Protein AF-A0A9Q1CE83-F1 (afdb_monomer)

Solvent-accessible surface area (backbone atoms only — not comparable to full-atom values): 6780 Å² total; per-residue (Å²): 132,87,78,78,66,61,65,64,51,34,58,62,31,47,81,71,76,40,86,74,77,80,86,59,98,82,52,63,80,76,38,50,65,56,50,56,52,53,64,50,47,53,58,52,50,69,70,51,61,94,60,91,69,55,71,68,57,50,45,50,51,53,49,53,52,53,49,55,58,32,66,37,61,78,43,76,78,76,91,55,91,84,57,77,82,51,52,25,56,42,75,77,60,36,72,68,52,59,50,48,60,55,45,62,73,61,70,124

Nearest PDB structures (foldseek):
  6gj3-assembly1_H  TM=2.339E-01  e=7.807E+00  Escherichia coli

Organism: Holothuria leucospilota (NCBI:txid206669)

Foldseek 3Di:
DDDDPQVVVQVVCVVVVDHDDDDDPPCVPVCPVVVVVVVLVVVVCVVCPPPDDDPLVSLVSVLVSLVVQQPDAPDDADPDPPDDGGDGNCVVCDPVVNVVVSVVSVPD

Structure (mmCIF, N/CA/C/O backbone):
data_AF-A0A9Q1CE83-F1
#
_entry.id   AF-A0A9Q1CE83-F1
#
loop_
_atom_site.group_PDB
_atom_site.id
_atom_site.type_symbol
_atom_site.label_atom_id
_atom_site.label_alt_id
_atom_site.label_comp_id
_atom_site.label_asym_id
_atom_site.label_entity_id
_atom_site.label_seq_id
_atom_site.pdbx_PDB_ins_code
_atom_site.Cartn_x
_atom_site.Cartn_y
_atom_site.Cartn_z
_atom_site.occupancy
_atom_site.B_iso_or_equiv
_atom_site.auth_seq_id
_atom_site.auth_comp_id
_atom_site.auth_asym_id
_atom_site.auth_atom_id
_atom_site.pdbx_PDB_model_num
ATOM 1 N N . MET A 1 1 ? 5.919 11.474 18.845 1.00 44.72 1 MET A N 1
ATOM 2 C CA . MET A 1 1 ? 6.091 10.321 17.933 1.00 44.72 1 MET A CA 1
ATOM 3 C C . MET A 1 1 ? 6.582 9.138 18.761 1.00 44.72 1 MET A C 1
ATOM 5 O O . MET A 1 1 ? 7.618 9.276 19.403 1.00 44.72 1 MET A O 1
ATOM 9 N N . ARG A 1 2 ? 5.826 8.034 18.855 1.00 56.09 2 ARG A N 1
ATOM 10 C CA . ARG A 1 2 ? 6.313 6.818 19.537 1.00 56.09 2 ARG A CA 1
ATOM 11 C C . ARG A 1 2 ? 7.469 6.238 18.716 1.00 56.09 2 ARG A C 1
ATOM 13 O O . ARG A 1 2 ? 7.354 6.150 17.498 1.00 56.09 2 ARG A O 1
ATOM 20 N N . LYS A 1 3 ? 8.585 5.902 19.366 1.00 70.25 3 LYS A N 1
ATOM 21 C CA . LYS A 1 3 ? 9.708 5.227 18.701 1.00 70.25 3 LYS A CA 1
ATOM 22 C C . LYS A 1 3 ? 9.334 3.759 18.496 1.00 70.25 3 LYS A C 1
ATOM 24 O O . LYS A 1 3 ? 8.811 3.140 19.417 1.00 70.25 3 LYS A O 1
ATOM 29 N N . LEU A 1 4 ? 9.577 3.237 17.296 1.00 78.75 4 LEU A N 1
ATOM 30 C CA . LEU A 1 4 ? 9.410 1.814 17.004 1.00 78.75 4 LEU A CA 1
ATOM 31 C C . LEU A 1 4 ? 10.478 1.007 17.754 1.00 78.75 4 LEU A C 1
ATOM 33 O O . LEU A 1 4 ? 11.645 1.409 17.782 1.00 78.75 4 LEU A O 1
ATOM 37 N N . ASP A 1 5 ? 10.078 -0.129 18.324 1.00 88.38 5 ASP A N 1
ATOM 38 C CA . ASP A 1 5 ? 10.996 -1.112 18.904 1.00 88.38 5 ASP A CA 1
ATOM 39 C C . ASP A 1 5 ? 11.683 -1.903 17.782 1.00 88.38 5 ASP A C 1
ATOM 41 O O . ASP A 1 5 ? 11.227 -2.956 17.339 1.00 88.38 5 ASP A O 1
ATOM 45 N N . ASN A 1 6 ? 12.770 -1.336 17.264 1.00 87.50 6 ASN A N 1
ATOM 46 C CA . ASN A 1 6 ? 13.507 -1.920 16.149 1.00 87.50 6 ASN A CA 1
ATOM 47 C C . ASN A 1 6 ? 14.179 -3.251 16.508 1.00 87.50 6 ASN A C 1
ATOM 49 O O . ASN A 1 6 ? 14.356 -4.083 15.618 1.00 87.50 6 ASN A O 1
ATOM 53 N N . ASP A 1 7 ? 14.545 -3.454 17.772 1.00 88.56 7 ASP A N 1
ATOM 54 C CA . ASP A 1 7 ? 15.273 -4.644 18.209 1.00 88.56 7 ASP A CA 1
ATOM 55 C C . ASP A 1 7 ? 14.322 -5.834 18.351 1.00 88.56 7 ASP A C 1
ATOM 57 O O . ASP A 1 7 ? 14.607 -6.919 17.834 1.00 88.56 7 ASP A O 1
ATOM 61 N N . GLY A 1 8 ? 13.136 -5.611 18.927 1.00 89.44 8 GLY A N 1
ATOM 62 C CA . GLY A 1 8 ? 12.068 -6.611 18.954 1.00 89.44 8 GLY A CA 1
ATOM 63 C C . GLY A 1 8 ? 11.626 -7.031 17.548 1.00 89.44 8 GLY A C 1
ATOM 64 O O . GLY A 1 8 ? 11.506 -8.226 17.258 1.00 89.44 8 GLY A O 1
ATOM 65 N N . ILE A 1 9 ? 11.459 -6.065 16.635 1.00 88.75 9 ILE A N 1
ATOM 66 C CA . ILE A 1 9 ? 11.092 -6.334 15.234 1.00 88.75 9 ILE A CA 1
ATOM 67 C C . ILE A 1 9 ? 12.188 -7.135 14.526 1.00 88.75 9 ILE A C 1
ATOM 69 O O . ILE A 1 9 ? 11.892 -8.152 13.894 1.00 88.75 9 ILE A O 1
ATOM 73 N N . ARG A 1 10 ? 13.455 -6.719 14.657 1.00 90.31 10 ARG A N 1
ATOM 74 C CA . ARG A 1 10 ? 14.603 -7.450 14.100 1.00 90.31 10 ARG A CA 1
ATOM 75 C C . ARG A 1 10 ? 14.621 -8.891 14.563 1.00 90.31 10 ARG A C 1
ATOM 77 O O . ARG A 1 10 ? 14.798 -9.787 13.740 1.00 90.31 10 ARG A O 1
ATOM 84 N N . MET A 1 11 ? 14.407 -9.121 15.855 1.00 89.75 11 MET A N 1
ATOM 85 C CA . MET A 1 11 ? 14.457 -10.472 16.390 1.00 89.75 11 MET A CA 1
ATOM 86 C C . MET A 1 11 ? 13.299 -11.343 15.923 1.00 89.75 11 MET A C 1
ATOM 88 O O . MET A 1 11 ? 13.508 -12.500 15.563 1.00 89.75 11 MET A O 1
ATOM 92 N N . SER A 1 12 ? 12.093 -10.786 15.846 1.00 90.31 12 SER A N 1
ATOM 93 C CA . SER A 1 12 ? 10.934 -11.490 15.294 1.00 90.31 12 SER A CA 1
ATOM 94 C C . SER A 1 12 ? 11.140 -11.886 13.825 1.00 90.31 12 SER A C 1
ATOM 96 O O . SER A 1 12 ? 10.852 -13.019 13.435 1.00 90.31 12 SER A O 1
ATOM 98 N N . LEU A 1 13 ? 11.677 -10.972 13.013 1.00 91.12 13 LEU A N 1
ATOM 99 C CA . LEU A 1 13 ? 11.838 -11.156 11.570 1.00 91.12 13 LEU A CA 1
ATOM 100 C C . LEU A 1 13 ? 13.055 -12.008 11.191 1.00 91.12 13 LEU A C 1
ATOM 102 O O . LEU A 1 13 ? 12.997 -12.725 10.191 1.00 91.12 13 LEU A O 1
ATOM 106 N N . CYS A 1 14 ? 14.102 -12.022 12.019 1.00 89.81 14 CYS A N 1
ATOM 107 C CA . CYS A 1 14 ? 15.275 -12.877 11.826 1.00 89.81 14 CYS A CA 1
ATOM 108 C C . CYS A 1 14 ? 14.890 -14.363 11.747 1.00 89.81 14 CYS A C 1
ATOM 110 O O . CYS A 1 14 ? 15.348 -15.076 10.856 1.00 89.81 14 CYS A O 1
ATOM 112 N N . HIS A 1 15 ? 13.950 -14.816 12.586 1.00 88.06 15 HIS A N 1
ATOM 113 C CA . HIS A 1 15 ? 13.430 -16.190 12.529 1.00 88.06 15 HIS A CA 1
ATOM 114 C C . HIS A 1 15 ? 12.731 -16.532 11.202 1.00 88.06 15 HIS A C 1
ATOM 116 O O . HIS A 1 15 ? 12.591 -17.705 10.867 1.00 88.06 15 HIS A O 1
ATOM 122 N N . LYS A 1 16 ? 12.298 -15.522 10.439 1.00 89.75 16 LYS A N 1
ATOM 123 C CA . LYS A 1 16 ? 11.690 -15.666 9.109 1.00 89.75 16 LYS A CA 1
ATOM 124 C C . LYS A 1 16 ? 12.696 -15.452 7.969 1.00 89.75 16 LYS A C 1
ATOM 126 O O . LYS A 1 16 ? 12.286 -15.404 6.814 1.00 89.75 16 LYS A O 1
ATOM 131 N N . GLY A 1 17 ? 13.986 -15.289 8.277 1.00 90.94 17 GLY A N 1
ATOM 132 C CA . GLY A 1 17 ? 15.024 -14.956 7.297 1.00 90.94 17 GLY A CA 1
ATOM 133 C C . GLY A 1 17 ? 14.873 -13.553 6.700 1.00 90.94 17 GLY A C 1
ATOM 134 O O . GLY A 1 17 ? 15.353 -13.304 5.598 1.00 9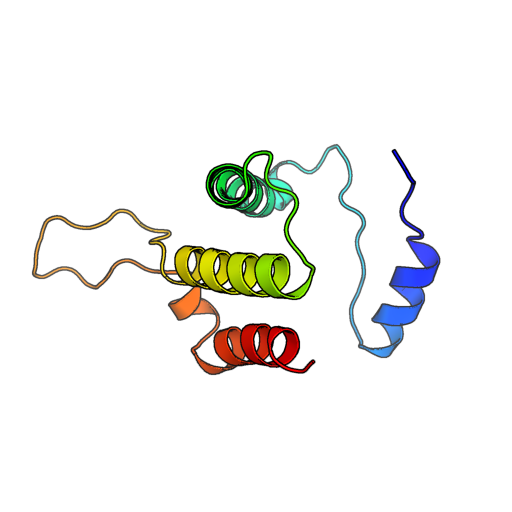0.94 17 GLY A O 1
ATOM 135 N N . VAL A 1 18 ? 14.172 -12.649 7.394 1.00 91.56 18 VAL A N 1
ATOM 136 C CA . VAL A 1 18 ? 13.920 -11.279 6.936 1.00 91.56 18 VAL A CA 1
ATOM 137 C C . VAL A 1 18 ? 14.811 -10.312 7.708 1.00 91.56 18 VAL A C 1
ATOM 139 O O . VAL A 1 18 ? 14.741 -10.220 8.934 1.00 91.56 18 VAL A O 1
ATOM 142 N N . GLU A 1 19 ? 15.618 -9.543 6.982 1.00 88.75 19 GLU A N 1
ATOM 143 C CA . GLU A 1 19 ? 16.422 -8.467 7.554 1.00 88.75 19 GLU A CA 1
ATOM 144 C C . GLU A 1 19 ? 15.607 -7.173 7.642 1.00 88.75 19 GLU A C 1
ATOM 146 O O . GLU A 1 19 ? 15.126 -6.640 6.641 1.00 88.75 19 GLU A O 1
ATOM 151 N N . TRP A 1 20 ? 15.452 -6.648 8.856 1.00 86.44 20 TRP A N 1
ATOM 152 C CA . TRP A 1 20 ? 14.782 -5.371 9.084 1.00 86.44 20 TRP A CA 1
ATOM 153 C C . TRP A 1 20 ? 15.759 -4.199 8.990 1.00 86.44 20 TRP A C 1
ATOM 155 O O . TRP A 1 20 ? 16.781 -4.167 9.684 1.00 86.44 20 TRP A O 1
ATOM 165 N N . TYR A 1 21 ? 15.391 -3.194 8.197 1.00 82.44 21 TYR A N 1
ATOM 166 C CA . TYR A 1 21 ? 16.101 -1.927 8.066 1.00 82.44 21 TYR A CA 1
ATOM 167 C C . TYR A 1 21 ? 15.153 -0.778 8.416 1.00 82.44 21 TYR A C 1
ATOM 169 O O . TYR A 1 21 ? 14.157 -0.552 7.733 1.00 82.44 21 TYR A O 1
ATOM 177 N N . SER A 1 22 ? 15.464 -0.030 9.478 1.00 75.75 22 SER A N 1
ATOM 178 C CA . SER A 1 22 ? 14.732 1.202 9.787 1.00 75.75 22 SER A CA 1
ATOM 179 C C . SER A 1 22 ? 15.013 2.238 8.704 1.00 75.75 22 SER A C 1
ATOM 181 O O . SER A 1 22 ? 16.174 2.456 8.367 1.00 75.75 22 SER A O 1
ATOM 183 N N . ASN A 1 23 ? 13.972 2.910 8.210 1.00 65.56 23 ASN A N 1
ATOM 184 C CA . ASN A 1 23 ? 14.095 3.966 7.208 1.00 65.56 23 ASN A CA 1
ATOM 185 C C . ASN A 1 23 ? 14.942 5.130 7.768 1.00 65.56 23 ASN A C 1
ATOM 187 O O . ASN A 1 23 ? 14.472 5.821 8.681 1.00 65.56 23 ASN A O 1
ATOM 191 N N . PRO A 1 24 ? 16.182 5.355 7.296 1.00 64.88 24 PRO A N 1
ATOM 192 C CA . PRO A 1 24 ? 16.982 6.474 7.763 1.00 64.88 24 PRO A CA 1
ATOM 193 C C . PRO A 1 24 ? 16.416 7.764 7.150 1.00 64.88 24 PRO A C 1
ATOM 195 O O . PRO A 1 24 ? 16.030 7.765 5.979 1.00 64.88 24 PRO A O 1
ATOM 198 N N . PRO A 1 25 ? 16.383 8.886 7.889 1.00 61.97 25 PRO A N 1
ATOM 199 C CA . PRO A 1 25 ? 15.767 10.133 7.421 1.00 61.97 25 PRO A CA 1
ATOM 200 C C . PRO A 1 25 ? 16.382 10.697 6.125 1.00 61.97 25 PRO A C 1
ATOM 202 O O . PRO A 1 25 ? 15.779 11.550 5.486 1.00 61.97 25 PRO A O 1
ATOM 205 N N . THR A 1 26 ? 17.561 10.223 5.722 1.00 58.88 26 THR A N 1
ATOM 206 C CA . THR A 1 26 ? 18.357 10.726 4.595 1.00 58.88 26 THR A CA 1
ATOM 207 C C . THR A 1 26 ? 18.247 9.913 3.300 1.00 58.88 26 THR A C 1
ATOM 209 O O . THR A 1 26 ? 18.847 10.297 2.298 1.00 58.88 26 THR A O 1
ATOM 212 N N . VAL A 1 27 ? 17.491 8.810 3.265 1.00 62.12 27 VAL A N 1
ATOM 213 C CA . VAL A 1 27 ? 17.454 7.905 2.098 1.00 62.12 27 VAL A CA 1
ATOM 214 C C . VAL A 1 27 ? 16.208 8.156 1.240 1.00 62.12 27 VAL A C 1
ATOM 216 O O . VAL A 1 27 ? 15.261 7.372 1.222 1.00 62.12 27 VAL A O 1
ATOM 219 N N . SER A 1 28 ? 16.201 9.276 0.510 1.00 57.94 28 SER A N 1
ATOM 220 C CA . SER A 1 28 ? 15.068 9.699 -0.337 1.00 57.94 28 SER A CA 1
ATOM 221 C C . SER A 1 28 ? 14.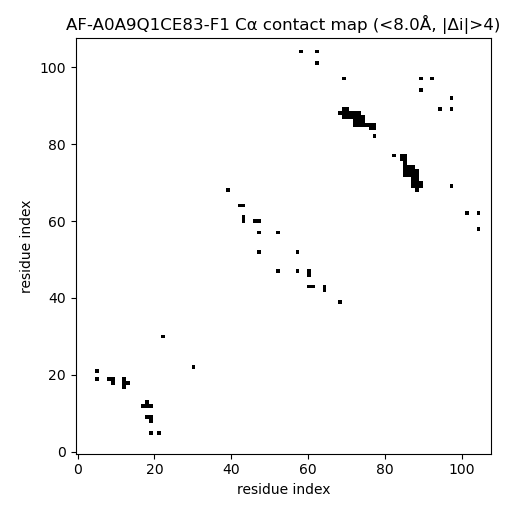741 8.724 -1.479 1.00 57.94 28 SER A C 1
ATOM 223 O O . SER A 1 28 ? 13.584 8.567 -1.856 1.00 57.94 28 SER A O 1
ATOM 225 N N . HIS A 1 29 ? 15.739 8.013 -2.010 1.00 63.19 29 HIS A N 1
ATOM 226 C CA . HIS A 1 29 ? 15.563 7.116 -3.156 1.00 63.19 29 HIS A CA 1
ATOM 227 C C . HIS A 1 29 ? 14.809 5.821 -2.810 1.00 63.19 29 HIS A C 1
ATOM 229 O O . HIS A 1 29 ? 14.000 5.366 -3.612 1.00 63.19 29 HIS A O 1
ATOM 235 N N . ILE A 1 30 ? 15.005 5.258 -1.608 1.00 59.72 30 ILE A N 1
ATOM 236 C CA . ILE A 1 30 ? 14.215 4.107 -1.118 1.00 59.72 30 ILE A CA 1
ATOM 237 C C . ILE A 1 30 ? 12.805 4.560 -0.712 1.00 59.72 30 ILE A C 1
ATOM 239 O O . ILE A 1 30 ? 11.830 3.821 -0.853 1.00 59.72 30 ILE A O 1
ATOM 243 N N . ARG A 1 31 ? 12.679 5.811 -0.264 1.00 63.38 31 ARG A N 1
ATOM 244 C CA . ARG A 1 31 ? 11.407 6.421 0.114 1.00 63.38 31 ARG A CA 1
ATOM 245 C C . ARG A 1 31 ? 10.471 6.703 -1.054 1.00 63.38 31 ARG A C 1
ATOM 247 O O . ARG A 1 31 ? 9.274 6.692 -0.821 1.00 63.38 31 ARG A O 1
ATOM 254 N N . GLY A 1 32 ? 10.949 6.879 -2.286 1.00 67.69 32 GLY A N 1
ATOM 255 C CA . GLY A 1 32 ? 10.092 7.309 -3.401 1.00 67.69 32 GLY A CA 1
ATOM 256 C C . GLY A 1 32 ? 8.891 6.393 -3.691 1.00 67.69 32 GLY A C 1
ATOM 257 O O . GLY A 1 32 ? 7.796 6.880 -3.962 1.00 67.69 32 GLY A O 1
ATOM 258 N N . ALA A 1 33 ? 9.053 5.068 -3.596 1.00 67.50 33 ALA A N 1
ATOM 259 C CA . ALA A 1 33 ? 7.933 4.134 -3.767 1.00 67.50 33 ALA A CA 1
ATOM 260 C C . ALA A 1 33 ? 6.947 4.197 -2.588 1.00 67.50 33 ALA A C 1
ATOM 262 O O . ALA A 1 33 ? 5.735 4.211 -2.789 1.00 67.50 33 ALA A O 1
ATOM 263 N N . TRP A 1 34 ? 7.471 4.285 -1.364 1.00 66.31 34 TRP A N 1
ATOM 264 C CA . TRP A 1 34 ? 6.678 4.409 -0.142 1.00 66.31 34 TRP A CA 1
ATOM 265 C C . TRP A 1 34 ? 5.921 5.742 -0.079 1.00 66.31 34 TRP A C 1
ATOM 267 O O . TRP A 1 34 ? 4.741 5.768 0.239 1.00 66.31 34 TRP A O 1
ATOM 277 N N . GLU A 1 35 ? 6.560 6.838 -0.476 1.00 69.75 35 GLU A N 1
ATOM 278 C CA . GLU A 1 35 ? 5.955 8.165 -0.581 1.00 69.75 35 GLU A CA 1
ATOM 279 C C . GLU A 1 35 ? 4.842 8.181 -1.626 1.00 69.75 35 GLU A C 1
ATOM 281 O O . GLU A 1 35 ? 3.781 8.735 -1.364 1.00 69.75 35 GLU A O 1
ATOM 286 N N . ARG A 1 36 ? 5.010 7.506 -2.771 1.00 67.06 36 ARG A N 1
ATOM 287 C CA . ARG A 1 36 ? 3.907 7.339 -3.731 1.00 67.06 36 ARG A CA 1
ATOM 288 C C . ARG A 1 36 ? 2.734 6.537 -3.161 1.00 67.06 36 ARG A C 1
ATOM 290 O O . ARG A 1 36 ? 1.597 6.856 -3.494 1.00 67.06 36 ARG A O 1
ATOM 297 N N . ILE A 1 37 ? 2.991 5.537 -2.315 1.00 65.69 37 ILE A N 1
ATOM 298 C CA . ILE A 1 37 ? 1.936 4.796 -1.604 1.00 65.69 37 ILE A CA 1
ATOM 299 C C . ILE A 1 37 ? 1.245 5.700 -0.570 1.00 65.69 37 ILE A C 1
ATOM 301 O O . ILE A 1 37 ? 0.027 5.663 -0.468 1.00 65.69 37 ILE A O 1
ATOM 305 N N . ILE A 1 38 ? 1.978 6.575 0.120 1.00 66.12 38 ILE A N 1
ATOM 306 C CA . ILE A 1 38 ? 1.402 7.561 1.054 1.00 66.12 38 ILE A CA 1
ATOM 307 C C . ILE A 1 38 ? 0.556 8.607 0.344 1.00 66.12 38 ILE A C 1
ATOM 309 O O . ILE A 1 38 ? -0.491 8.988 0.847 1.00 66.12 38 ILE A O 1
ATOM 313 N N . VAL A 1 39 ? 0.935 9.051 -0.858 1.00 64.88 39 VAL A N 1
ATOM 314 C CA . VAL A 1 39 ? 0.050 9.925 -1.650 1.00 64.88 39 VAL A CA 1
ATOM 315 C C . VAL A 1 39 ? -1.299 9.241 -1.924 1.00 64.88 39 VAL A C 1
ATOM 317 O O . VAL A 1 39 ? -2.302 9.920 -2.099 1.00 64.88 39 VAL A O 1
ATOM 320 N N . CYS A 1 40 ? -1.351 7.908 -1.892 1.00 61.75 40 CYS A N 1
ATOM 321 C CA . CYS A 1 40 ? -2.591 7.149 -1.999 1.00 61.75 40 CYS A CA 1
ATOM 322 C C . CYS A 1 40 ? -3.345 6.986 -0.659 1.00 61.75 40 CYS A C 1
ATOM 324 O O . CYS A 1 40 ? -4.513 6.616 -0.679 1.00 61.75 40 CYS A O 1
ATOM 326 N N . GLU A 1 41 ? -2.747 7.295 0.502 1.00 62.16 41 GLU A N 1
ATOM 327 C CA . GLU A 1 41 ? -3.490 7.415 1.775 1.00 62.16 41 GLU A CA 1
ATOM 328 C C . GLU A 1 41 ? -4.520 8.552 1.724 1.00 62.16 41 GLU A C 1
ATOM 330 O O . GLU A 1 41 ? -5.526 8.496 2.429 1.00 62.16 41 GLU A O 1
ATOM 335 N N . VAL A 1 42 ? -4.335 9.531 0.830 1.00 62.47 42 VAL A N 1
ATOM 336 C CA . VAL A 1 42 ? -5.329 10.580 0.549 1.00 62.47 42 VAL A CA 1
ATOM 337 C C . VAL A 1 42 ? -6.658 9.976 0.076 1.00 62.47 42 VAL A C 1
ATOM 339 O O . VAL A 1 42 ? -7.721 10.485 0.430 1.00 62.47 42 VAL A O 1
ATOM 342 N N . ASP A 1 43 ? -6.623 8.862 -0.664 1.00 65.69 43 ASP A N 1
ATOM 343 C CA . ASP A 1 43 ? -7.842 8.163 -1.084 1.00 65.69 43 ASP A CA 1
ATOM 344 C C . ASP A 1 43 ? -8.558 7.542 0.125 1.00 65.69 43 ASP A C 1
ATOM 346 O O . ASP A 1 43 ? -9.783 7.569 0.208 1.00 65.69 43 ASP A O 1
ATOM 350 N N . PHE A 1 44 ? -7.804 7.037 1.105 1.00 71.62 44 PHE A N 1
ATOM 351 C CA . PHE A 1 44 ? -8.354 6.441 2.321 1.00 71.62 44 PHE A CA 1
ATOM 352 C C . PHE A 1 44 ? -9.007 7.490 3.233 1.00 71.62 44 PHE A C 1
ATOM 354 O O . PHE A 1 44 ? -10.147 7.316 3.671 1.00 71.62 44 PHE A O 1
ATOM 361 N N . GLU A 1 45 ? -8.319 8.610 3.465 1.00 72.88 45 GLU A N 1
ATOM 362 C CA . GLU A 1 45 ? -8.846 9.739 4.239 1.00 72.88 45 GLU A CA 1
ATOM 363 C C . GLU A 1 45 ? -10.070 10.366 3.554 1.00 72.88 45 GLU A C 1
ATOM 365 O O . GLU A 1 45 ? -11.050 10.705 4.215 1.00 72.88 45 GLU A O 1
ATOM 370 N N . GLY A 1 46 ? -10.079 10.438 2.220 1.00 74.94 46 GLY A N 1
ATOM 371 C CA . GLY A 1 46 ? -11.229 10.909 1.447 1.00 74.94 46 GLY A CA 1
ATOM 372 C C . GLY A 1 46 ? -12.467 10.006 1.536 1.00 74.94 46 GLY A C 1
ATOM 373 O O . GLY A 1 46 ? -13.588 10.511 1.416 1.00 74.94 46 GLY A O 1
ATOM 374 N N . ILE A 1 47 ? -12.284 8.697 1.754 1.00 75.56 47 ILE A N 1
ATOM 375 C CA . ILE A 1 47 ? -13.374 7.716 1.877 1.00 75.56 47 ILE A CA 1
ATOM 376 C C . ILE A 1 47 ? -13.954 7.702 3.295 1.00 75.56 47 ILE A C 1
ATOM 378 O O . ILE A 1 47 ? -15.173 7.759 3.442 1.00 75.56 47 ILE A O 1
ATOM 382 N N . VAL A 1 48 ? -13.106 7.646 4.328 1.00 81.19 48 VAL A N 1
ATOM 383 C CA . VAL A 1 48 ? -13.549 7.561 5.735 1.00 81.19 48 VAL A CA 1
ATOM 384 C C . VAL A 1 48 ? -13.920 8.938 6.299 1.00 81.19 48 VAL A C 1
ATOM 386 O O . VAL A 1 48 ? -14.877 9.064 7.063 1.00 81.19 48 VAL A O 1
ATOM 389 N N . LYS A 1 49 ? -13.212 9.995 5.883 1.00 81.38 49 LYS A N 1
ATOM 390 C CA . LYS A 1 49 ? -13.383 11.375 6.365 1.00 81.38 49 LYS A CA 1
ATOM 391 C C . LYS A 1 49 ? -13.390 11.433 7.900 1.00 81.38 49 LYS A C 1
ATOM 393 O O . LYS A 1 49 ? -12.586 10.782 8.556 1.00 81.38 49 LYS A O 1
ATOM 398 N N . GLU A 1 50 ? -14.309 12.202 8.477 1.00 81.25 50 GLU A N 1
ATOM 399 C CA . GLU A 1 50 ? -14.493 12.353 9.925 1.00 81.25 50 GLU A CA 1
ATOM 400 C C . GLU A 1 50 ? -15.458 11.305 10.517 1.00 81.25 50 GLU A C 1
ATOM 402 O O . GLU A 1 50 ? -15.978 11.484 11.620 1.00 81.25 50 GLU A O 1
ATOM 407 N N . GLN A 1 51 ? -15.759 10.222 9.790 1.00 82.31 51 GLN A N 1
ATOM 408 C CA . GLN A 1 51 ? -16.689 9.208 10.278 1.00 82.31 51 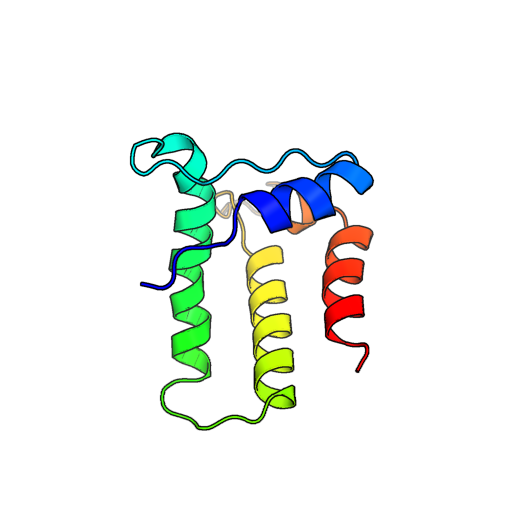GLN A CA 1
ATOM 409 C C . GLN A 1 51 ? -16.028 8.310 11.325 1.00 82.31 51 GLN A C 1
ATOM 411 O O . GLN A 1 51 ? -14.951 7.753 11.115 1.00 82.31 51 GLN A O 1
ATOM 416 N N . LEU A 1 52 ? -16.726 8.109 12.443 1.00 84.81 52 LEU A N 1
ATOM 417 C CA . LEU A 1 52 ? -16.423 7.024 13.367 1.00 84.81 52 LEU A CA 1
ATOM 418 C C . LEU A 1 52 ? -16.899 5.718 12.731 1.00 84.81 52 LEU A C 1
ATOM 420 O O . LEU A 1 52 ? -18.097 5.444 12.683 1.00 84.81 52 LEU A O 1
ATOM 424 N N . VAL A 1 53 ? -15.952 4.946 12.214 1.00 85.94 53 VAL A N 1
ATOM 425 C CA . VAL A 1 53 ? -16.195 3.625 11.632 1.00 85.94 53 VAL A CA 1
ATOM 426 C C . VAL A 1 53 ? -15.794 2.536 12.619 1.00 85.94 53 VAL A C 1
ATOM 428 O O . VAL A 1 53 ? -14.851 2.705 13.395 1.00 85.94 53 VAL A O 1
ATOM 431 N N . ASP A 1 54 ? -16.521 1.422 12.598 1.00 89.50 54 ASP A N 1
ATOM 432 C CA . ASP A 1 54 ? -16.101 0.219 13.309 1.00 89.50 54 ASP A CA 1
ATOM 433 C C . ASP A 1 54 ? -14.891 -0.437 12.616 1.00 89.50 54 ASP A C 1
ATOM 435 O O . ASP A 1 54 ? -14.507 -0.087 11.493 1.00 89.50 54 ASP A O 1
ATOM 439 N N . GLU A 1 55 ? -14.254 -1.374 13.317 1.00 87.12 55 GLU A N 1
ATOM 440 C CA . GLU A 1 55 ? -13.058 -2.054 12.818 1.00 87.12 55 GLU A CA 1
ATOM 441 C C . GLU A 1 55 ? -13.328 -2.816 11.513 1.00 87.12 55 GLU A C 1
ATOM 443 O O . GLU A 1 55 ? -12.497 -2.800 10.605 1.00 87.12 55 GLU A O 1
ATOM 448 N N . ASP A 1 56 ? -14.503 -3.429 11.377 1.00 87.44 56 ASP A N 1
ATOM 449 C CA . ASP A 1 56 ? -14.860 -4.232 10.208 1.00 87.44 56 ASP A CA 1
ATOM 450 C C . ASP A 1 56 ? -15.058 -3.367 8.960 1.00 87.44 56 ASP A C 1
ATOM 452 O O . ASP A 1 56 ? -14.659 -3.744 7.853 1.00 87.44 56 ASP A O 1
ATOM 456 N N . VAL A 1 57 ? -15.674 -2.198 9.116 1.00 86.62 57 VAL A N 1
ATOM 457 C CA . VAL A 1 57 ? -15.836 -1.196 8.064 1.00 86.62 57 VAL A CA 1
ATOM 458 C C . VAL A 1 57 ? -14.472 -0.646 7.679 1.00 86.62 57 VAL A C 1
ATOM 460 O O . VAL A 1 57 ? -14.157 -0.615 6.489 1.00 86.62 57 VAL A O 1
ATOM 463 N N . LEU A 1 58 ? -13.626 -0.295 8.650 1.00 85.25 58 LEU A N 1
ATOM 464 C CA . LEU A 1 58 ? -12.266 0.173 8.381 1.00 85.25 58 LEU A CA 1
ATOM 465 C C . LEU A 1 58 ? -11.455 -0.876 7.604 1.00 85.25 58 LEU A C 1
ATOM 467 O O . LEU A 1 58 ? -10.804 -0.549 6.608 1.00 85.25 58 LEU A O 1
ATOM 471 N N . ARG A 1 59 ? -11.543 -2.148 8.013 1.00 84.19 59 ARG A N 1
ATOM 472 C CA . ARG A 1 59 ? -10.882 -3.287 7.362 1.00 84.19 59 ARG A CA 1
ATOM 473 C C . ARG A 1 59 ? -11.351 -3.447 5.920 1.00 84.19 59 ARG A C 1
ATOM 475 O O . ARG A 1 59 ? -10.526 -3.555 5.014 1.00 84.19 59 ARG A O 1
ATOM 482 N N . LYS A 1 60 ? -12.665 -3.401 5.680 1.00 85.56 60 LYS A N 1
ATOM 483 C CA . LYS A 1 60 ? -13.244 -3.466 4.327 1.00 85.56 60 LYS A CA 1
ATOM 484 C C . LYS A 1 60 ? -12.762 -2.313 3.457 1.00 85.56 60 LYS A C 1
ATOM 486 O O . LYS A 1 60 ? -12.305 -2.559 2.346 1.00 85.56 60 LYS A O 1
ATOM 491 N N . VAL A 1 61 ? -12.797 -1.082 3.963 1.00 85.62 61 VAL A N 1
ATOM 492 C CA . VAL A 1 61 ? -12.310 0.086 3.217 1.00 85.62 61 VAL A CA 1
ATOM 493 C C . VAL A 1 61 ? -10.829 -0.077 2.867 1.00 85.62 61 VAL A C 1
ATOM 495 O O . VAL A 1 61 ? -10.449 0.154 1.722 1.00 85.62 61 VAL A O 1
ATOM 498 N N . ALA A 1 62 ? -9.998 -0.553 3.797 1.00 82.62 62 ALA A N 1
ATOM 499 C CA . ALA A 1 62 ? -8.572 -0.771 3.546 1.00 82.62 62 ALA A CA 1
ATOM 500 C C . ALA A 1 62 ? -8.324 -1.829 2.462 1.00 82.62 62 ALA A C 1
ATOM 502 O O . ALA A 1 62 ? -7.445 -1.658 1.615 1.00 82.62 62 ALA A O 1
ATOM 503 N N . ILE A 1 63 ? -9.124 -2.899 2.452 1.00 83.88 63 ILE A N 1
ATOM 504 C CA . ILE A 1 63 ? -9.082 -3.928 1.408 1.00 83.88 63 ILE A CA 1
ATOM 505 C C . ILE A 1 63 ? -9.427 -3.327 0.045 1.00 83.88 63 ILE A C 1
ATOM 507 O O . ILE A 1 63 ? -8.678 -3.537 -0.909 1.00 83.88 63 ILE A O 1
ATOM 511 N N . GLU A 1 64 ? -10.530 -2.586 -0.056 1.00 83.50 64 GLU A N 1
ATOM 512 C CA . GLU A 1 64 ? -10.994 -2.007 -1.323 1.00 83.50 64 GLU A CA 1
ATOM 513 C C . GLU A 1 64 ? -10.001 -0.973 -1.867 1.00 83.50 64 GLU A C 1
ATOM 515 O O . GLU A 1 64 ? -9.610 -1.037 -3.033 1.00 83.50 64 GLU A O 1
ATOM 520 N N . VAL A 1 65 ? -9.492 -0.083 -1.010 1.00 83.31 65 VAL A N 1
ATOM 521 C CA . VAL A 1 65 ? -8.434 0.866 -1.387 1.00 83.31 65 VAL A CA 1
ATOM 522 C C . VAL A 1 65 ? -7.191 0.113 -1.857 1.00 83.31 65 VAL A C 1
ATOM 524 O O . VAL A 1 65 ? -6.670 0.389 -2.937 1.00 83.31 65 VAL A O 1
ATOM 527 N N . GLY A 1 66 ? -6.749 -0.908 -1.120 1.00 80.75 66 GLY A N 1
ATOM 528 C CA . GLY A 1 66 ? -5.623 -1.747 -1.528 1.00 80.75 66 GLY A CA 1
ATOM 529 C C . GLY A 1 66 ? -5.8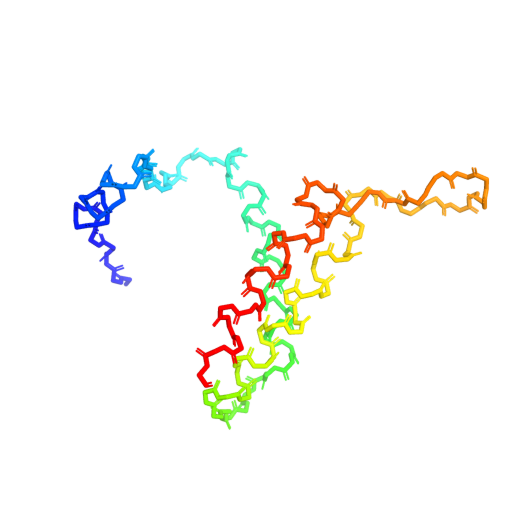34 -2.424 -2.888 1.00 80.75 66 GLY A C 1
ATOM 530 O O . GLY A 1 66 ? -4.880 -2.571 -3.657 1.00 80.75 66 GLY A O 1
ATOM 531 N N . GLN A 1 67 ? -7.062 -2.825 -3.226 1.00 82.25 67 GLN A N 1
ATOM 532 C CA . GLN A 1 67 ? -7.381 -3.361 -4.551 1.00 82.25 67 GLN A CA 1
ATOM 533 C C . GLN A 1 67 ? -7.255 -2.286 -5.628 1.00 82.25 67 GLN A C 1
ATOM 535 O O . GLN A 1 67 ? -6.545 -2.515 -6.608 1.00 82.25 67 GLN A O 1
ATOM 540 N N . ILE A 1 68 ? -7.855 -1.111 -5.428 1.00 83.44 68 ILE A N 1
ATOM 541 C CA . ILE A 1 68 ? -7.767 0.019 -6.366 1.00 83.44 68 ILE A CA 1
ATOM 542 C C . ILE A 1 68 ? -6.301 0.343 -6.674 1.00 83.44 68 ILE A C 1
ATOM 544 O O . ILE A 1 68 ? -5.920 0.451 -7.840 1.00 83.44 68 ILE A O 1
ATOM 548 N N . LEU A 1 69 ? -5.449 0.403 -5.649 1.00 81.56 69 LEU A N 1
ATOM 549 C CA . LEU A 1 69 ? -4.024 0.686 -5.820 1.00 81.56 69 LEU A CA 1
ATOM 550 C C . LEU A 1 69 ? -3.277 -0.409 -6.584 1.00 81.56 69 LEU A C 1
ATOM 552 O O . LEU A 1 69 ? -2.406 -0.100 -7.393 1.00 81.56 69 LEU A O 1
ATOM 556 N N . ASN A 1 70 ? -3.635 -1.679 -6.387 1.00 82.94 70 ASN A N 1
ATOM 557 C CA . ASN A 1 70 ? -3.016 -2.788 -7.114 1.00 82.94 70 ASN A CA 1
ATOM 558 C C . ASN A 1 70 ? -3.397 -2.837 -8.601 1.00 82.94 70 ASN A C 1
ATOM 560 O O . ASN A 1 70 ? -2.605 -3.337 -9.401 1.00 82.94 70 ASN A O 1
ATOM 564 N N . TYR A 1 71 ? -4.579 -2.334 -8.967 1.00 84.56 71 TYR A N 1
ATOM 565 C CA . TYR A 1 71 ? -5.036 -2.225 -10.358 1.00 84.56 71 TYR A CA 1
ATOM 566 C C . TYR A 1 71 ? -4.661 -0.896 -11.018 1.00 84.56 71 TYR A C 1
ATOM 568 O O . TYR A 1 71 ? -4.820 -0.746 -12.228 1.00 84.56 71 TYR A O 1
ATOM 576 N N . ARG A 1 72 ? -4.149 0.075 -10.256 1.00 84.25 72 ARG A N 1
ATOM 577 C CA . ARG A 1 72 ? -3.770 1.374 -10.801 1.00 84.25 72 ARG A CA 1
ATOM 578 C C . ARG A 1 72 ? -2.534 1.247 -11.712 1.00 84.25 72 ARG A C 1
ATOM 580 O O . ARG A 1 72 ? -1.527 0.677 -11.290 1.00 84.25 72 ARG A O 1
ATOM 587 N N . PRO A 1 73 ? -2.564 1.819 -12.926 1.00 86.19 73 PRO A N 1
ATOM 588 C CA . PRO A 1 73 ? -1.401 1.906 -13.807 1.00 86.19 73 PRO A CA 1
ATOM 589 C C . PRO A 1 73 ? -0.189 2.572 -13.138 1.00 86.19 73 PRO A C 1
ATOM 591 O O . PRO A 1 73 ? -0.296 3.678 -12.604 1.00 86.19 73 PRO A O 1
ATOM 594 N N . ILE A 1 74 ? 0.977 1.920 -13.193 1.00 82.56 74 ILE A N 1
ATOM 595 C CA . ILE A 1 74 ? 2.280 2.522 -12.851 1.00 82.56 74 ILE A CA 1
ATOM 596 C C . ILE A 1 74 ? 2.974 3.137 -14.070 1.00 82.56 74 ILE A C 1
ATOM 598 O O . ILE A 1 74 ? 3.881 3.956 -13.911 1.00 82.56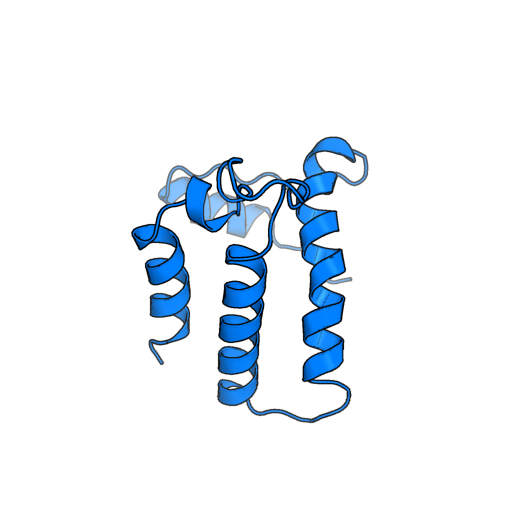 74 ILE A O 1
ATOM 602 N N . THR A 1 75 ? 2.540 2.770 -15.276 1.00 82.31 75 THR A N 1
ATOM 603 C CA . THR A 1 75 ? 2.920 3.414 -16.537 1.00 82.31 75 THR A CA 1
ATOM 604 C C . THR A 1 75 ? 1.794 4.314 -17.034 1.00 82.31 75 THR A C 1
ATOM 606 O O . THR A 1 75 ? 0.642 4.156 -16.636 1.00 82.31 75 THR A O 1
ATOM 609 N N . ALA A 1 76 ? 2.115 5.261 -17.917 1.00 83.06 76 ALA A N 1
ATOM 610 C CA . ALA A 1 76 ? 1.094 6.068 -18.575 1.00 83.06 76 ALA A CA 1
ATOM 611 C C . ALA A 1 76 ? 0.126 5.173 -19.366 1.00 83.06 76 ALA A C 1
ATOM 613 O O . ALA A 1 76 ? 0.544 4.188 -19.978 1.00 83.06 76 ALA A O 1
ATOM 614 N N . ASN A 1 77 ? -1.156 5.538 -19.361 1.00 84.12 77 ASN A N 1
ATOM 615 C CA . ASN A 1 77 ? -2.142 4.904 -20.227 1.00 84.12 77 ASN A CA 1
ATOM 616 C C . ASN A 1 77 ? -1.854 5.307 -21.673 1.00 84.12 77 ASN A C 1
ATOM 618 O O . ASN A 1 77 ? -1.731 6.502 -21.957 1.00 84.12 77 ASN A O 1
ATOM 622 N N . SER A 1 78 ? -1.760 4.328 -22.572 1.00 86.19 78 SER A N 1
ATOM 623 C CA . SER A 1 78 ? -1.690 4.631 -23.997 1.00 86.19 78 SER A CA 1
ATOM 624 C C . SER A 1 78 ? -3.059 5.052 -24.527 1.00 86.19 78 SER A C 1
ATOM 626 O O . SER A 1 78 ? -4.100 4.579 -24.071 1.00 86.19 78 SER A O 1
ATOM 628 N N . VAL A 1 79 ? -3.040 5.960 -25.498 1.00 87.12 79 VAL A N 1
ATOM 629 C CA . VAL A 1 79 ? -4.204 6.352 -26.301 1.00 87.12 79 VAL A CA 1
ATOM 630 C C . VAL A 1 79 ? -4.355 5.491 -27.559 1.00 87.12 79 VAL A C 1
ATOM 632 O O . VAL A 1 79 ? -5.398 5.554 -28.207 1.00 87.12 79 VAL A O 1
ATOM 635 N N . ASP A 1 80 ? -3.349 4.683 -27.910 1.00 90.31 80 ASP A N 1
ATOM 636 C CA . ASP A 1 80 ? -3.423 3.741 -29.026 1.00 90.31 80 ASP A CA 1
ATOM 637 C C . ASP A 1 80 ? -3.976 2.391 -28.554 1.00 90.31 80 ASP A C 1
ATOM 639 O O . ASP A 1 80 ? -3.387 1.706 -27.723 1.00 90.31 80 ASP A O 1
ATOM 643 N N . SER A 1 81 ? -5.103 1.975 -29.133 1.00 83.62 81 SER A N 1
ATOM 644 C CA . SER A 1 81 ? -5.756 0.686 -28.856 1.00 83.62 81 SER A CA 1
ATOM 645 C C . SER A 1 81 ? -4.916 -0.554 -29.190 1.00 83.62 81 SER A C 1
ATOM 647 O O . SER A 1 81 ? -5.297 -1.663 -28.821 1.00 83.62 81 SER A O 1
ATOM 649 N N . ARG A 1 82 ? -3.823 -0.392 -29.944 1.00 90.50 82 ARG A N 1
ATOM 650 C CA . ARG A 1 82 ? -2.912 -1.480 -30.330 1.00 90.50 82 ARG A CA 1
ATOM 651 C C . ARG A 1 82 ? -1.813 -1.718 -29.299 1.00 90.50 82 ARG A C 1
ATOM 653 O O . ARG A 1 82 ? -1.151 -2.753 -29.368 1.00 90.50 82 ARG A O 1
ATOM 660 N N . ASP A 1 83 ? -1.605 -0.772 -28.390 1.00 88.19 83 ASP A N 1
ATOM 661 C CA . ASP A 1 83 ? -0.598 -0.899 -27.349 1.00 88.19 83 ASP A CA 1
ATOM 662 C C . ASP A 1 83 ? -1.050 -1.881 -26.265 1.00 88.19 83 ASP A C 1
ATOM 664 O O . ASP A 1 83 ? -2.240 -2.116 -26.044 1.00 88.19 83 ASP A O 1
ATOM 668 N N . ALA A 1 84 ? -0.074 -2.476 -25.581 1.00 85.44 84 ALA A N 1
ATOM 669 C CA . ALA A 1 84 ? -0.345 -3.374 -24.470 1.00 85.44 84 ALA A CA 1
ATOM 670 C C . ALA A 1 84 ? -1.005 -2.630 -23.298 1.00 85.44 84 ALA A C 1
ATOM 672 O O . ALA A 1 84 ? -0.794 -1.430 -23.099 1.00 85.44 84 ALA A O 1
ATOM 673 N N . GLU A 1 85 ? -1.764 -3.372 -22.488 1.00 86.69 85 GLU A N 1
ATOM 674 C CA . GLU A 1 85 ? -2.331 -2.846 -21.248 1.00 86.69 85 GLU A CA 1
ATOM 675 C C . GLU A 1 85 ? -1.221 -2.232 -20.374 1.00 86.69 85 GLU A C 1
ATOM 677 O O . GLU A 1 85 ? -0.142 -2.826 -20.236 1.00 86.69 85 GLU A O 1
ATOM 682 N N . PRO A 1 86 ? -1.452 -1.046 -19.781 1.00 87.88 86 PRO A N 1
ATOM 683 C CA . PRO A 1 86 ? -0.474 -0.419 -18.912 1.00 87.88 86 PRO A CA 1
ATOM 684 C C . PRO A 1 86 ? -0.098 -1.338 -17.745 1.00 87.88 86 PRO A C 1
ATOM 686 O O . PRO A 1 86 ? -0.916 -2.067 -17.181 1.00 87.88 86 PRO A O 1
ATOM 689 N N . LEU A 1 87 ? 1.173 -1.287 -17.355 1.00 86.50 87 LEU A N 1
ATOM 690 C CA . LEU A 1 87 ? 1.675 -2.115 -16.272 1.00 86.50 87 LEU A CA 1
ATOM 691 C C . LEU A 1 87 ? 1.044 -1.658 -14.953 1.00 86.50 87 LEU A C 1
ATOM 693 O O . LEU A 1 87 ? 1.033 -0.465 -14.651 1.00 86.50 87 LEU A O 1
ATOM 697 N N . THR A 1 88 ? 0.555 -2.603 -14.153 1.00 85.62 88 THR A N 1
ATOM 698 C CA . THR A 1 88 ? 0.004 -2.366 -12.812 1.00 85.62 88 THR A CA 1
ATOM 699 C C . THR A 1 88 ? 0.835 -3.126 -11.772 1.00 85.62 88 THR A C 1
ATOM 701 O O . THR A 1 88 ? 1.513 -4.101 -12.121 1.00 85.62 88 THR A O 1
ATOM 704 N N . PRO A 1 89 ? 0.796 -2.747 -10.481 1.00 83.69 89 PRO A N 1
ATOM 705 C CA . PRO A 1 89 ? 1.457 -3.511 -9.426 1.00 83.69 89 PRO A CA 1
ATOM 706 C C . PRO A 1 89 ? 1.013 -4.979 -9.389 1.00 83.69 89 PRO A C 1
ATOM 708 O O . PRO A 1 89 ? 1.846 -5.866 -9.189 1.00 83.69 89 PRO A O 1
ATOM 711 N N . LYS A 1 90 ? -0.269 -5.265 -9.666 1.00 84.69 90 LYS A N 1
ATOM 712 C CA . LYS A 1 90 ? -0.796 -6.635 -9.770 1.00 84.69 90 LYS A CA 1
ATOM 713 C C . LYS A 1 90 ? 0.012 -7.499 -10.746 1.00 84.69 90 LYS A C 1
ATOM 715 O O . LYS A 1 90 ? 0.272 -8.664 -10.443 1.00 84.69 90 LYS A O 1
ATOM 720 N N . HIS A 1 91 ? 0.435 -6.948 -11.885 1.00 85.88 91 HIS A N 1
ATOM 721 C CA . HIS A 1 91 ? 1.207 -7.689 -12.891 1.00 85.88 91 HIS A CA 1
ATOM 722 C C . HIS A 1 91 ? 2.577 -8.146 -12.366 1.00 85.88 91 HIS A C 1
ATOM 724 O O . HIS A 1 9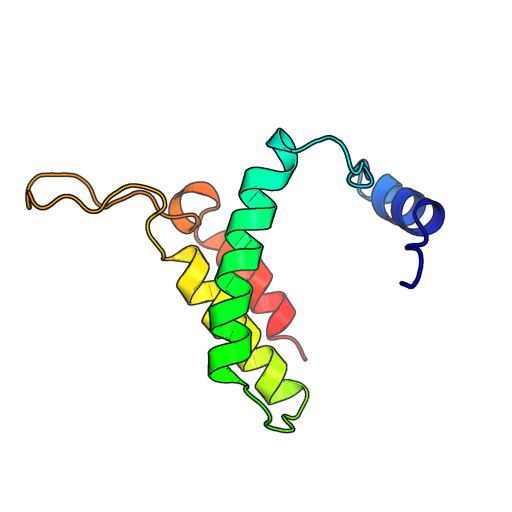1 ? 3.075 -9.185 -12.788 1.00 85.88 91 HIS A O 1
ATOM 730 N N . LEU A 1 92 ? 3.165 -7.415 -11.413 1.00 82.44 92 LEU A N 1
ATOM 731 C CA . LEU A 1 92 ? 4.479 -7.726 -10.839 1.00 82.44 92 LEU A CA 1
ATOM 732 C C . LEU A 1 92 ? 4.414 -8.789 -9.737 1.00 82.44 92 LEU A C 1
ATOM 734 O O . LEU A 1 92 ? 5.330 -9.597 -9.597 1.00 82.44 92 LEU A O 1
ATOM 738 N N . PHE A 1 93 ? 3.345 -8.786 -8.939 1.00 71.50 93 PHE A N 1
ATOM 739 C CA . PHE A 1 93 ? 3.218 -9.675 -7.778 1.00 71.50 93 PHE A CA 1
ATOM 740 C C . PHE A 1 93 ? 2.379 -10.933 -8.049 1.00 71.50 93 PHE A C 1
ATOM 742 O O . PHE A 1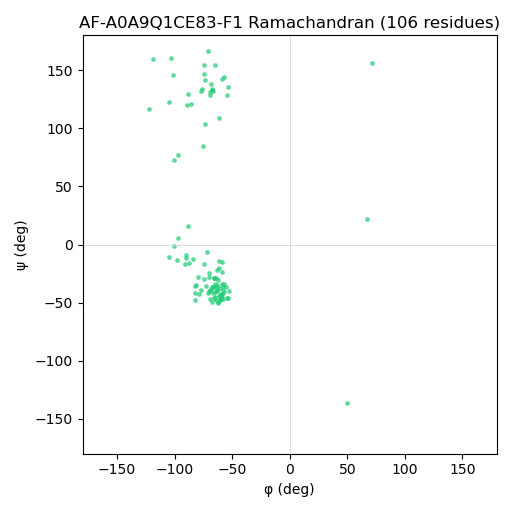 93 ? 2.444 -11.883 -7.264 1.00 71.50 93 PHE A O 1
ATOM 749 N N . GLY A 1 94 ? 1.649 -10.971 -9.169 1.00 66.00 94 GLY A N 1
ATOM 750 C CA . GLY A 1 94 ? 0.780 -12.077 -9.572 1.00 66.00 94 GLY A CA 1
ATOM 751 C C . GLY A 1 94 ? -0.493 -12.186 -8.723 1.00 66.00 94 GLY A C 1
ATOM 752 O O . GLY A 1 94 ? -0.537 -11.767 -7.565 1.00 66.00 94 GLY A O 1
ATOM 753 N N . GLU A 1 95 ? -1.550 -12.795 -9.277 1.00 60.00 95 GLU A N 1
ATOM 754 C CA . GLU A 1 95 ? -2.860 -12.873 -8.604 1.00 60.00 95 GLU A CA 1
ATOM 755 C C . GLU A 1 95 ? -2.802 -13.538 -7.223 1.00 60.00 95 GLU A C 1
ATOM 757 O O . GLU A 1 95 ? -3.539 -13.154 -6.314 1.00 60.00 95 GLU A O 1
ATOM 762 N N . SER A 1 96 ? -1.918 -14.523 -7.051 1.00 58.38 96 SER A N 1
ATOM 763 C CA . SER A 1 96 ? -1.806 -15.304 -5.821 1.00 58.38 96 SER A CA 1
ATOM 764 C C . SER A 1 96 ? -1.362 -14.462 -4.624 1.00 58.38 96 SER A C 1
ATOM 766 O O . SER A 1 96 ? -1.927 -14.625 -3.547 1.00 58.38 96 SER A O 1
ATOM 768 N N . LYS A 1 97 ? -0.401 -13.538 -4.782 1.00 55.69 97 LYS A N 1
ATOM 769 C CA . LYS A 1 97 ? 0.085 -12.706 -3.662 1.00 55.69 97 LYS A CA 1
ATOM 770 C C . LYS A 1 97 ? -0.883 -11.585 -3.309 1.00 55.69 97 LYS A C 1
ATOM 772 O O . LYS A 1 97 ? -1.109 -11.354 -2.125 1.00 55.69 97 LYS A O 1
ATOM 777 N N . SER A 1 98 ? -1.510 -10.956 -4.306 1.00 55.59 98 SER A N 1
ATOM 778 C CA . SER A 1 98 ? -2.590 -9.994 -4.062 1.00 55.59 98 SER A CA 1
ATOM 779 C C . SER A 1 98 ? -3.720 -10.670 -3.284 1.00 55.59 98 SER A C 1
ATOM 781 O O . SER A 1 98 ? -4.134 -10.184 -2.238 1.00 55.59 98 SER A O 1
ATOM 783 N N . ARG A 1 99 ? -4.143 -11.867 -3.709 1.00 55.47 99 ARG A N 1
ATOM 784 C CA . ARG A 1 99 ? -5.197 -12.639 -3.039 1.00 55.47 99 ARG A CA 1
ATOM 785 C C . ARG A 1 99 ? -4.814 -13.090 -1.626 1.00 55.47 99 ARG A C 1
ATOM 787 O O . ARG A 1 99 ? -5.697 -13.118 -0.783 1.00 55.47 99 ARG A O 1
ATOM 794 N N . TRP A 1 100 ? -3.544 -13.409 -1.357 1.00 50.81 100 TRP A N 1
ATOM 795 C CA . TRP A 1 100 ? -3.050 -13.747 -0.012 1.00 50.81 100 TRP A CA 1
ATOM 796 C C . TRP A 1 100 ? -3.191 -12.581 0.975 1.00 50.81 100 TRP A C 1
ATOM 798 O O . TRP A 1 100 ? -3.781 -12.773 2.033 1.00 50.81 100 TRP A O 1
ATOM 808 N N . VAL A 1 101 ? -2.745 -11.371 0.610 1.00 56.00 101 VAL A N 1
ATOM 809 C CA . VAL A 1 101 ? -2.887 -10.169 1.462 1.00 56.00 101 VAL A CA 1
ATOM 810 C C . VAL A 1 101 ? -4.360 -9.892 1.777 1.00 56.00 101 VAL A C 1
ATOM 812 O O . VAL A 1 101 ? -4.720 -9.640 2.922 1.00 56.00 101 VAL A O 1
ATOM 815 N N . PHE A 1 102 ? -5.238 -10.019 0.780 1.00 59.09 102 PHE A N 1
ATOM 816 C CA . PHE A 1 102 ? -6.677 -9.825 0.973 1.00 59.09 102 PHE A CA 1
ATOM 817 C C . PHE A 1 102 ? -7.375 -10.982 1.701 1.00 59.09 102 PHE A C 1
ATOM 819 O O . PHE A 1 102 ? -8.501 -10.809 2.160 1.00 59.09 102 PHE A O 1
ATOM 826 N N . ARG A 1 103 ? -6.755 -12.166 1.783 1.00 56.59 103 ARG A N 1
ATOM 827 C CA . ARG A 1 103 ? -7.302 -13.323 2.504 1.00 56.59 103 ARG A CA 1
ATOM 828 C C . ARG A 1 103 ? -7.010 -13.228 3.995 1.00 56.59 103 ARG A C 1
ATOM 830 O O . ARG A 1 103 ? -7.920 -13.477 4.771 1.00 56.59 103 ARG A O 1
ATOM 837 N N . GLU A 1 104 ? -5.800 -12.812 4.365 1.00 57.75 104 GLU A N 1
ATOM 838 C CA . GLU A 1 104 ? -5.424 -12.544 5.759 1.00 57.75 104 GLU A CA 1
ATOM 839 C C . GLU A 1 104 ? -6.306 -11.434 6.351 1.00 57.75 104 GLU A C 1
ATOM 841 O O . GLU A 1 104 ? -6.872 -11.588 7.421 1.00 57.75 104 GLU A O 1
ATOM 846 N N . LEU A 1 105 ? -6.543 -10.359 5.587 1.00 52.72 105 LEU A N 1
ATOM 847 C CA . LEU A 1 105 ? -7.439 -9.266 5.986 1.00 52.72 105 LEU A CA 1
ATOM 848 C C . LEU A 1 105 ? -8.936 -9.636 5.957 1.00 52.72 105 LEU A C 1
ATOM 850 O O . LEU A 1 105 ? -9.765 -8.824 6.344 1.00 52.72 105 LEU A O 1
ATOM 854 N N . ARG A 1 106 ? -9.316 -10.820 5.464 1.00 55.38 106 ARG A N 1
ATOM 855 C CA . ARG A 1 106 ? -10.706 -11.316 5.487 1.00 55.38 106 ARG A CA 1
ATOM 856 C C . ARG A 1 106 ? -10.948 -12.400 6.535 1.00 55.38 106 ARG A C 1
ATOM 858 O O . ARG A 1 106 ? -12.101 -12.782 6.709 1.00 55.38 106 ARG A O 1
ATOM 865 N N . GLN A 1 107 ? -9.903 -12.941 7.158 1.00 49.25 107 GLN A N 1
ATOM 866 C CA . GLN A 1 107 ? -10.032 -13.956 8.200 1.00 49.25 107 GLN A CA 1
ATOM 867 C C . GLN A 1 107 ? -9.962 -13.285 9.569 1.00 49.25 107 GLN A C 1
ATOM 869 O O . GLN A 1 107 ? -8.915 -13.278 10.197 1.00 49.25 107 GLN A O 1
ATOM 874 N N . A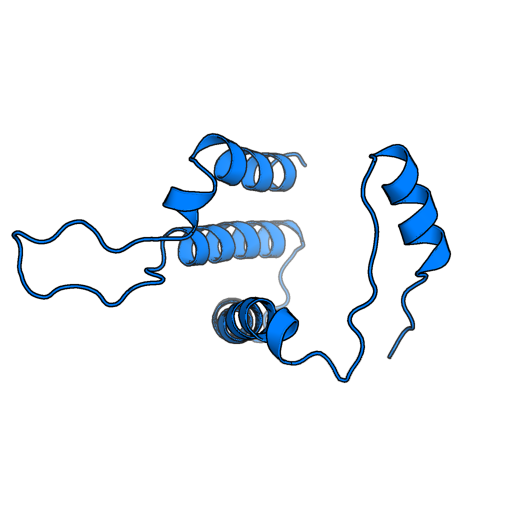SP A 1 108 ? -11.089 -12.670 9.924 1.00 46.16 108 ASP A N 1
ATOM 875 C CA . ASP A 1 108 ? -11.710 -12.561 11.252 1.00 46.16 108 ASP A CA 1
ATOM 876 C C . ASP A 1 108 ? -13.090 -11.912 11.050 1.00 46.16 108 ASP A C 1
ATOM 878 O O . ASP A 1 108 ? -13.135 -10.751 10.559 1.00 46.16 108 ASP A O 1
#

Radius of gyration: 17.41 Å; Cα contacts (8 Å, |Δi|>4): 53; chains: 1; bounding box: 35×28×50 Å

Mean predicted aligned error: 10.21 Å

Secondary structure (DSSP, 8-state):
-PPP-HHHHHHHHHTTT-------TT-HHHHHHHHHHHHTHHHHHHHHT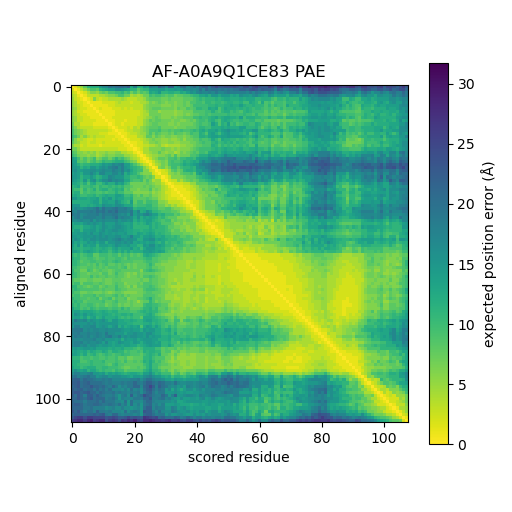T----HHHHHHHHHHHHHHHHHS-SSPPPS-TTSPPPP-HHHHHHHHHHHHHHHHTT--

pLDDT: mean 75.91, std 12.84, range [44.72, 91.56]

Sequence (108 aa):
MRKLDNDGIRMSLCHKGVEWYSNPPTVSHIRGAWERIIVCEVDFEGIVKEQLVDEDVLRKVAIEVGQILNYRPITANSVDSRDAEPLTPKHLFGESKSRWVFRELRQD